Protein AF-A0A5N6N2E2-F1 (afdb_monomer_lite)

Organism: NCBI:txid192012

InterPro domains:
  IPR052035 Zinc finger BED domain-containing [PTHR46481] (28-110)

Structure (mmCIF, N/CA/C/O backbone):
data_AF-A0A5N6N2E2-F1
#
_entry.id   AF-A0A5N6N2E2-F1
#
loop_
_atom_site.group_PDB
_atom_site.id
_atom_site.type_symbol
_atom_site.label_atom_id
_atom_site.label_alt_id
_atom_site.label_comp_id
_atom_site.label_asym_id
_atom_site.label_entity_id
_atom_site.label_seq_id
_atom_site.pdbx_PDB_ins_code
_atom_site.Cartn_x
_atom_site.Cartn_y
_atom_site.Cartn_z
_atom_site.occupancy
_atom_site.B_iso_or_equiv
_atom_site.auth_seq_id
_atom_site.auth_comp_id
_atom_site.auth_asym_id
_atom_site.auth_atom_id
_atom_site.pdbx_PDB_model_num
ATOM 1 N N . MET A 1 1 ? 32.631 84.951 14.554 1.00 35.53 1 MET A N 1
ATOM 2 C CA . MET A 1 1 ? 31.242 84.656 14.946 1.00 35.53 1 MET A CA 1
ATOM 3 C C . MET A 1 1 ? 30.435 84.731 13.660 1.00 35.53 1 MET A C 1
ATOM 5 O O . MET A 1 1 ? 30.451 85.807 13.086 1.00 35.53 1 MET A O 1
ATOM 9 N N . GLU A 1 2 ? 29.976 83.566 13.167 1.00 34.69 2 GLU A N 1
ATOM 10 C CA . GLU A 1 2 ? 28.767 83.283 12.341 1.00 34.69 2 GLU A CA 1
ATOM 11 C C . GLU A 1 2 ? 28.282 84.381 11.349 1.00 34.69 2 GLU A C 1
ATOM 13 O O . GLU A 1 2 ? 28.131 85.527 11.740 1.00 34.69 2 GLU A O 1
ATOM 18 N N . ALA A 1 3 ? 27.930 84.147 10.077 1.00 37.53 3 ALA A N 1
ATOM 19 C CA . ALA A 1 3 ? 27.489 82.934 9.389 1.00 37.53 3 ALA A CA 1
ATOM 20 C C . ALA A 1 3 ? 27.454 83.116 7.842 1.00 37.53 3 ALA A C 1
ATOM 22 O O . ALA A 1 3 ? 27.399 84.240 7.348 1.00 37.53 3 ALA A O 1
ATOM 23 N N . SER A 1 4 ? 27.465 81.964 7.142 1.00 42.59 4 SER A N 1
ATOM 24 C CA . SER A 1 4 ? 26.738 81.550 5.905 1.00 42.59 4 SER A CA 1
ATOM 25 C C . SER A 1 4 ? 26.572 82.526 4.722 1.00 42.59 4 SER A C 1
ATOM 27 O O . SER A 1 4 ? 25.960 83.575 4.865 1.00 42.59 4 SER A O 1
ATOM 29 N N . TYR A 1 5 ? 27.139 82.271 3.533 1.00 37.19 5 TYR A N 1
ATOM 30 C CA . TYR A 1 5 ? 26.834 81.265 2.478 1.00 37.19 5 TYR A CA 1
ATOM 31 C C . TYR A 1 5 ? 25.744 81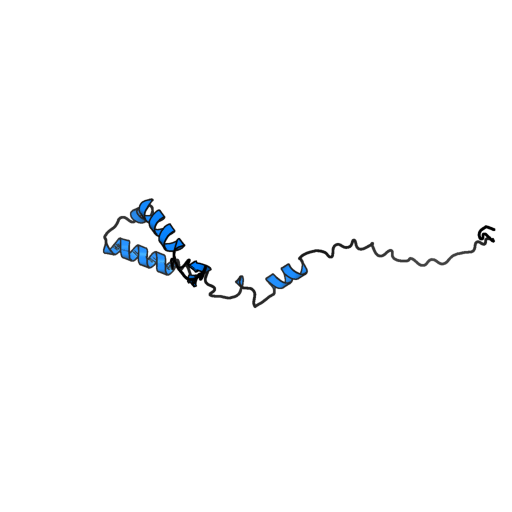.699 1.469 1.00 37.19 5 TYR A C 1
ATOM 33 O O . TYR A 1 5 ? 24.560 81.519 1.711 1.00 37.19 5 TYR A O 1
ATOM 41 N N . ILE A 1 6 ? 26.257 82.240 0.350 1.00 47.06 6 ILE A N 1
ATOM 42 C CA . ILE A 1 6 ? 25.875 82.151 -1.080 1.00 47.06 6 ILE A CA 1
ATOM 43 C C . ILE A 1 6 ? 24.423 82.433 -1.503 1.00 47.06 6 ILE A C 1
ATOM 45 O O . ILE A 1 6 ? 23.529 81.674 -1.171 1.00 47.06 6 ILE A O 1
ATOM 49 N N . GLU A 1 7 ? 24.263 83.404 -2.416 1.00 35.41 7 GLU A N 1
ATOM 50 C CA . GLU A 1 7 ? 23.614 83.206 -3.729 1.00 35.41 7 GLU A CA 1
ATOM 51 C C . GLU A 1 7 ? 23.952 84.373 -4.680 1.00 35.41 7 GLU A C 1
ATOM 53 O O . GLU A 1 7 ? 23.422 85.473 -4.580 1.00 35.41 7 GLU A O 1
ATOM 58 N N . ASN A 1 8 ? 24.882 84.126 -5.602 1.00 39.69 8 ASN A N 1
ATOM 59 C CA . ASN A 1 8 ? 25.063 84.884 -6.842 1.00 39.69 8 ASN A CA 1
ATOM 60 C C . ASN A 1 8 ? 24.870 83.873 -7.976 1.00 39.69 8 ASN A C 1
ATOM 62 O O . ASN A 1 8 ? 25.370 82.758 -7.859 1.00 39.69 8 ASN A O 1
ATOM 66 N N . LEU A 1 9 ? 24.321 84.164 -9.143 1.00 39.66 9 LEU A N 1
ATOM 67 C CA . LEU A 1 9 ? 23.459 85.203 -9.697 1.00 39.66 9 LEU A CA 1
ATOM 68 C C . LEU A 1 9 ? 23.290 84.733 -11.156 1.00 39.66 9 LEU A C 1
ATOM 70 O O . LEU A 1 9 ? 24.232 84.193 -11.732 1.00 39.66 9 LEU A O 1
ATOM 74 N N . SER A 1 10 ? 22.149 85.067 -11.747 1.00 39.78 10 SER A N 1
ATOM 75 C CA . SER A 1 10 ? 21.964 85.275 -13.190 1.00 39.78 10 SER A CA 1
ATOM 76 C C . SER A 1 10 ? 21.779 84.058 -14.112 1.00 39.78 10 SER A C 1
ATOM 78 O O . SER A 1 10 ? 22.694 83.286 -14.376 1.00 39.78 10 SER A O 1
ATOM 80 N N . SER A 1 11 ? 20.534 83.955 -14.592 1.00 46.16 11 SER A N 1
ATOM 81 C CA . SER A 1 11 ? 20.099 84.080 -15.995 1.00 46.16 11 SER A CA 1
ATOM 82 C C . SER A 1 11 ? 21.045 83.611 -17.105 1.00 46.16 11 SER A C 1
ATOM 84 O O . SER A 1 11 ? 22.170 84.087 -17.196 1.00 46.16 11 SER A O 1
ATOM 86 N N . ASP A 1 12 ? 20.549 82.766 -18.010 1.00 39.91 12 ASP A N 1
ATOM 87 C CA . ASP A 1 12 ? 20.044 83.227 -19.314 1.00 39.91 12 ASP A CA 1
ATOM 88 C C . ASP A 1 12 ? 19.422 82.052 -20.097 1.00 39.91 12 ASP A C 1
ATOM 90 O O . ASP A 1 12 ? 19.921 80.924 -20.087 1.00 39.91 12 ASP A O 1
ATOM 94 N N . ASP A 1 13 ? 18.277 82.332 -20.722 1.00 47.06 13 ASP A N 1
ATOM 95 C CA . ASP A 1 13 ? 17.658 81.529 -21.776 1.00 47.06 13 ASP A CA 1
ATOM 96 C C . ASP A 1 13 ? 18.645 81.311 -22.935 1.00 47.06 13 ASP A C 1
ATOM 98 O O . ASP A 1 13 ? 19.333 82.250 -23.314 1.00 47.06 13 ASP A O 1
ATOM 102 N N . ASP A 1 14 ? 18.674 80.108 -23.529 1.00 37.88 14 ASP A N 1
ATOM 103 C CA . ASP A 1 14 ? 18.608 79.948 -24.992 1.00 37.88 14 ASP A CA 1
ATOM 104 C C . ASP A 1 14 ? 18.568 78.471 -25.457 1.00 37.88 14 ASP A C 1
ATOM 106 O O . ASP A 1 14 ? 19.512 77.694 -25.347 1.00 37.88 14 ASP A O 1
ATOM 110 N N . ASN A 1 15 ? 17.422 78.143 -26.056 1.00 43.97 15 ASN A N 1
ATOM 111 C CA . ASN A 1 15 ? 17.255 77.532 -27.378 1.00 43.97 15 ASN A CA 1
ATOM 112 C C . ASN A 1 15 ? 17.696 76.070 -27.685 1.00 43.97 15 ASN A C 1
ATOM 114 O O . ASN A 1 15 ? 18.860 75.731 -27.859 1.00 43.97 15 ASN A O 1
ATOM 118 N N . GLN A 1 16 ? 16.657 75.251 -27.910 1.00 41.09 16 GLN A N 1
ATOM 119 C CA . GLN A 1 16 ? 16.508 74.133 -28.862 1.00 41.09 16 GLN A CA 1
ATOM 120 C C . GLN A 1 16 ? 17.652 73.118 -29.059 1.00 41.09 16 GLN A C 1
ATOM 122 O O . GLN A 1 16 ? 18.570 73.289 -29.854 1.00 41.09 16 GLN A O 1
ATOM 127 N N . GLY A 1 17 ? 17.411 71.918 -28.522 1.00 30.69 17 GLY A N 1
ATOM 128 C CA . GLY A 1 17 ? 17.932 70.656 -29.045 1.00 30.69 17 GLY A CA 1
ATOM 129 C C . GLY A 1 17 ? 16.941 69.530 -28.757 1.00 30.69 17 GLY A C 1
ATOM 130 O O . GLY A 1 17 ? 16.827 69.063 -27.626 1.00 30.69 17 GLY A O 1
ATOM 131 N N . THR A 1 18 ? 16.172 69.102 -29.760 1.00 49.59 18 THR A N 1
ATOM 132 C CA . THR A 1 18 ? 15.259 67.959 -29.637 1.00 49.59 18 THR A CA 1
ATOM 133 C C . THR A 1 18 ? 16.054 66.659 -29.555 1.00 49.59 18 THR A C 1
ATOM 135 O O . THR A 1 18 ? 16.313 66.021 -30.572 1.00 49.59 18 THR A O 1
ATOM 138 N N . GLU A 1 19 ? 16.393 66.215 -28.349 1.00 42.84 19 GLU A N 1
ATOM 139 C CA . GLU A 1 19 ? 16.809 64.835 -28.119 1.00 42.84 19 GLU A CA 1
ATOM 140 C C . GLU A 1 19 ? 15.707 64.122 -27.338 1.00 42.84 19 GLU A C 1
ATOM 142 O O . GLU A 1 19 ? 15.518 64.315 -26.136 1.00 42.84 19 GLU A O 1
ATOM 147 N N . LYS A 1 20 ? 14.930 63.296 -28.049 1.00 48.28 20 LYS A N 1
ATOM 148 C CA . LYS A 1 20 ? 13.958 62.388 -27.439 1.00 48.28 20 LYS A CA 1
ATOM 149 C C . LYS A 1 20 ? 14.719 61.369 -26.597 1.00 48.28 20 LYS A C 1
ATOM 151 O O . LYS A 1 20 ? 15.004 60.266 -27.060 1.00 48.28 20 LYS A O 1
ATOM 156 N N . ARG A 1 21 ? 15.027 61.705 -25.345 1.00 44.00 21 ARG A N 1
ATOM 157 C CA . ARG A 1 21 ? 15.436 60.701 -24.366 1.00 44.00 21 ARG A CA 1
ATOM 158 C C . ARG A 1 21 ? 14.241 59.778 -24.186 1.00 44.00 21 ARG A C 1
ATOM 160 O O . ARG A 1 21 ? 13.248 60.146 -23.562 1.00 44.00 21 ARG A O 1
ATOM 167 N N . LYS A 1 22 ? 14.309 58.590 -24.795 1.00 45.38 22 LYS A N 1
ATOM 168 C CA . LYS A 1 22 ? 13.422 57.475 -24.464 1.00 45.38 22 LYS A CA 1
ATOM 169 C C . LYS A 1 22 ? 13.484 57.332 -22.948 1.00 45.38 22 LYS A C 1
ATOM 171 O O . LYS A 1 22 ? 14.494 56.868 -22.421 1.00 45.38 22 LYS A O 1
ATOM 176 N N . ALA A 1 23 ? 12.423 57.743 -22.261 1.00 55.09 23 ALA A N 1
ATOM 177 C CA . ALA A 1 23 ? 12.206 57.339 -20.890 1.00 55.09 23 ALA A CA 1
ATOM 178 C C . ALA A 1 23 ? 12.192 55.811 -20.914 1.00 55.09 23 ALA A C 1
ATOM 180 O O . ALA A 1 23 ? 11.277 55.190 -21.461 1.00 55.09 23 ALA A O 1
ATOM 181 N N . GLN A 1 24 ? 13.261 55.195 -20.416 1.00 57.91 24 GLN A N 1
ATOM 182 C CA . GLN A 1 24 ? 13.188 53.784 -20.098 1.00 57.91 24 GLN A CA 1
ATOM 183 C C . GLN A 1 24 ? 12.151 53.675 -18.981 1.00 57.91 24 GLN A C 1
ATOM 185 O O . GLN A 1 24 ? 12.273 54.407 -17.994 1.00 57.91 24 GLN A O 1
ATOM 190 N N . PRO A 1 25 ? 11.112 52.834 -19.127 1.00 50.94 25 PRO A N 1
ATOM 191 C CA . PRO A 1 25 ? 10.168 52.639 -18.046 1.00 50.94 25 PRO A CA 1
ATOM 192 C C . PRO A 1 25 ? 10.970 52.190 -16.830 1.00 50.94 25 PRO A C 1
ATOM 194 O O . PRO A 1 25 ? 11.746 51.233 -16.913 1.00 50.94 25 PRO A O 1
ATOM 197 N N . VAL A 1 26 ? 10.825 52.935 -15.733 1.00 53.38 26 VAL A N 1
ATOM 198 C CA . VAL A 1 26 ? 11.421 52.620 -14.438 1.00 53.38 26 VAL A CA 1
ATOM 199 C C . VAL A 1 26 ? 11.049 51.174 -14.130 1.00 53.38 26 VAL A C 1
ATOM 201 O O . VAL A 1 26 ? 9.891 50.868 -13.846 1.00 53.38 26 VAL A O 1
ATOM 204 N N . LYS A 1 27 ? 12.016 50.259 -14.266 1.00 52.38 27 LYS A N 1
ATOM 205 C CA . LYS A 1 27 ? 11.840 48.870 -13.854 1.00 52.38 27 LYS A CA 1
ATOM 206 C C . LYS A 1 27 ? 11.632 48.907 -12.349 1.00 52.38 27 LYS A C 1
ATOM 208 O O . LYS A 1 27 ? 12.573 49.162 -11.601 1.00 52.38 27 LY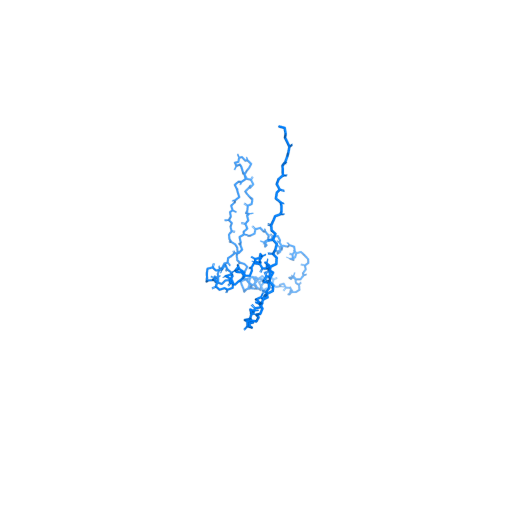S A O 1
ATOM 213 N N . SER A 1 28 ? 10.407 48.654 -11.911 1.00 55.56 28 SER A N 1
ATOM 214 C CA . SER A 1 28 ? 10.140 48.293 -10.526 1.00 55.56 28 SER A CA 1
ATOM 215 C C . SER A 1 28 ? 11.069 47.127 -10.151 1.00 55.56 28 SER A C 1
ATOM 217 O O . SER A 1 28 ? 11.278 46.228 -10.976 1.00 55.56 28 SER A O 1
ATOM 219 N N . PRO A 1 29 ? 11.681 47.119 -8.952 1.00 54.69 29 PRO A N 1
ATOM 220 C CA . PRO A 1 29 ? 12.607 46.070 -8.544 1.00 54.69 29 PRO A CA 1
ATOM 221 C C . PRO A 1 29 ? 11.826 44.800 -8.181 1.00 54.69 29 PRO A C 1
ATOM 223 O O . PRO A 1 29 ? 11.843 44.324 -7.054 1.00 54.69 29 PRO A O 1
ATOM 226 N N . ILE A 1 30 ? 11.136 44.210 -9.154 1.00 58.75 30 ILE A N 1
ATOM 227 C CA . ILE A 1 30 ? 10.512 42.893 -9.044 1.00 58.75 30 ILE A CA 1
ATOM 228 C C . ILE A 1 30 ? 11.587 41.862 -9.403 1.00 58.75 30 ILE A C 1
ATOM 230 O O . ILE A 1 30 ? 11.504 41.153 -10.402 1.00 58.75 30 ILE A O 1
ATOM 234 N N . ARG A 1 31 ? 12.677 41.826 -8.632 1.00 55.50 31 ARG A N 1
ATOM 235 C CA . ARG A 1 31 ? 13.744 40.822 -8.797 1.00 55.50 31 ARG A CA 1
ATOM 236 C C . ARG A 1 31 ? 13.956 39.998 -7.532 1.00 55.50 31 ARG A C 1
ATOM 238 O O . ARG A 1 31 ? 15.029 39.449 -7.322 1.00 55.50 31 ARG A O 1
ATOM 245 N N . ASN A 1 32 ? 12.913 39.887 -6.716 1.00 63.41 32 ASN A N 1
ATOM 246 C CA . ASN A 1 32 ? 12.920 39.119 -5.473 1.00 63.41 32 ASN A CA 1
ATOM 247 C C . ASN A 1 32 ? 11.945 37.936 -5.581 1.00 63.41 32 ASN A C 1
ATOM 249 O O . ASN A 1 32 ? 11.124 37.712 -4.700 1.00 63.41 32 ASN A O 1
ATOM 253 N N . GLY A 1 33 ? 11.976 37.226 -6.712 1.00 71.88 33 GLY A N 1
ATOM 254 C CA . GLY A 1 33 ? 11.127 36.061 -6.964 1.00 71.88 33 GLY A CA 1
ATOM 255 C C . GLY A 1 33 ? 11.926 34.760 -6.986 1.00 71.88 33 GLY A C 1
ATOM 256 O O . GLY A 1 33 ? 13.113 34.748 -7.300 1.00 71.88 33 GLY A O 1
ATOM 257 N N . THR A 1 34 ? 11.255 33.637 -6.745 1.00 83.81 34 THR A N 1
ATOM 258 C CA . THR A 1 34 ? 11.817 32.277 -6.856 1.00 83.81 34 THR A CA 1
ATOM 259 C C . THR A 1 34 ? 11.860 31.762 -8.300 1.00 83.81 34 THR A C 1
ATOM 261 O O . THR A 1 34 ? 12.112 30.585 -8.539 1.00 83.81 34 THR A O 1
ATOM 264 N N . SER A 1 35 ? 11.646 32.631 -9.293 1.00 84.88 35 SER A N 1
ATOM 265 C CA . SER A 1 35 ? 11.531 32.265 -10.712 1.00 84.88 35 SER A CA 1
ATOM 266 C C . SER A 1 35 ? 12.775 31.559 -11.257 1.00 84.88 35 SER A C 1
ATOM 268 O O . SER A 1 35 ? 12.656 30.605 -12.026 1.00 84.88 35 SER A O 1
ATOM 270 N N . ALA A 1 36 ? 13.967 31.976 -10.822 1.00 85.81 36 ALA A N 1
ATOM 271 C CA . ALA A 1 36 ? 15.218 31.312 -11.177 1.00 85.81 36 ALA A CA 1
ATOM 272 C C . ALA A 1 36 ? 15.301 29.887 -10.602 1.00 85.81 36 ALA A C 1
ATOM 274 O O . ALA A 1 36 ? 15.687 28.965 -11.321 1.00 85.81 36 ALA A O 1
ATOM 275 N N . LEU A 1 37 ? 14.888 29.699 -9.342 1.00 88.00 37 LEU A N 1
ATOM 276 C CA . LEU A 1 37 ? 14.853 28.390 -8.686 1.00 88.00 37 LEU A CA 1
ATOM 277 C C . LEU A 1 37 ? 13.800 27.476 -9.325 1.00 88.00 37 LEU A C 1
ATOM 279 O O . LEU A 1 37 ? 14.113 26.340 -9.657 1.00 88.00 37 LEU A O 1
ATOM 283 N N . ASN A 1 38 ? 12.594 27.984 -9.586 1.00 87.00 38 ASN A N 1
ATOM 284 C CA . ASN A 1 38 ? 11.527 27.221 -10.238 1.00 87.00 38 ASN A CA 1
ATOM 285 C C . ASN A 1 38 ? 11.943 26.737 -11.631 1.00 87.00 38 ASN A C 1
ATOM 287 O O . ASN A 1 38 ? 11.723 25.578 -11.971 1.00 87.00 38 ASN A O 1
ATOM 291 N N . ARG A 1 39 ? 12.602 27.595 -12.424 1.00 88.62 39 ARG A N 1
ATOM 292 C CA . ARG A 1 39 ? 13.144 27.200 -13.733 1.00 88.62 39 ARG A CA 1
ATOM 293 C C . ARG A 1 39 ? 14.246 26.147 -13.605 1.00 88.62 39 ARG A C 1
ATOM 295 O O . ARG A 1 39 ? 14.329 25.251 -14.434 1.00 88.62 39 ARG A O 1
ATOM 302 N N . HIS A 1 40 ? 15.095 26.254 -12.585 1.00 89.31 40 HIS A N 1
ATOM 303 C CA . HIS A 1 40 ? 16.141 25.266 -12.343 1.00 89.31 40 HIS A CA 1
ATOM 304 C C . HIS A 1 40 ? 15.563 23.912 -11.919 1.00 89.31 40 HIS A C 1
ATOM 306 O O . HIS A 1 40 ? 15.994 22.896 -12.447 1.00 89.31 40 HIS A O 1
ATOM 312 N N . ILE A 1 41 ? 14.584 23.874 -11.011 1.00 88.12 41 ILE A N 1
ATOM 313 C CA . ILE A 1 41 ? 13.951 22.628 -10.548 1.00 88.12 41 ILE A CA 1
ATOM 314 C C . ILE A 1 41 ? 13.365 21.851 -11.733 1.00 88.12 41 ILE A C 1
ATOM 316 O O . ILE A 1 41 ? 13.611 20.653 -11.877 1.00 88.12 41 ILE A O 1
ATOM 320 N N . THR A 1 42 ? 12.674 22.542 -12.643 1.00 84.69 42 THR A N 1
ATOM 321 C CA . THR A 1 42 ? 12.090 21.908 -13.831 1.00 84.69 42 THR A CA 1
ATOM 322 C C . THR A 1 42 ? 13.130 21.482 -14.863 1.00 84.69 42 THR A C 1
ATOM 324 O O . THR A 1 42 ? 12.891 20.508 -15.575 1.00 84.69 42 THR A O 1
ATOM 327 N N . SER A 1 43 ? 14.297 22.131 -14.951 1.00 88.00 43 SER A N 1
ATOM 328 C CA . SER A 1 43 ? 15.354 21.766 -15.908 1.00 88.00 43 SER A CA 1
ATOM 329 C C . SER A 1 43 ? 16.400 20.801 -15.341 1.00 88.00 43 SER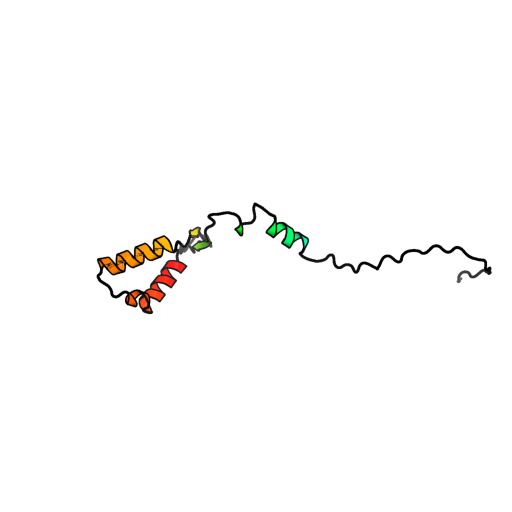 A C 1
ATOM 331 O O . SER A 1 43 ? 17.039 20.086 -16.101 1.00 88.00 43 SER A O 1
ATOM 333 N N . CYS A 1 44 ? 16.570 20.732 -14.023 1.00 87.25 44 CYS A N 1
ATOM 334 C CA . CYS A 1 44 ? 17.625 19.962 -13.373 1.00 87.25 44 CYS A CA 1
ATOM 335 C C . CYS A 1 44 ? 17.424 18.461 -13.596 1.00 87.25 44 CYS A C 1
ATOM 337 O O . CYS A 1 44 ? 16.361 17.917 -13.302 1.00 87.25 44 CYS A O 1
ATOM 339 N N . GLU A 1 45 ? 18.438 17.787 -14.131 1.00 84.38 45 GLU A N 1
ATOM 340 C CA . GLU A 1 45 ? 18.437 16.335 -14.364 1.00 84.38 45 GLU A CA 1
ATOM 341 C C . GLU A 1 45 ? 18.589 15.544 -13.062 1.00 84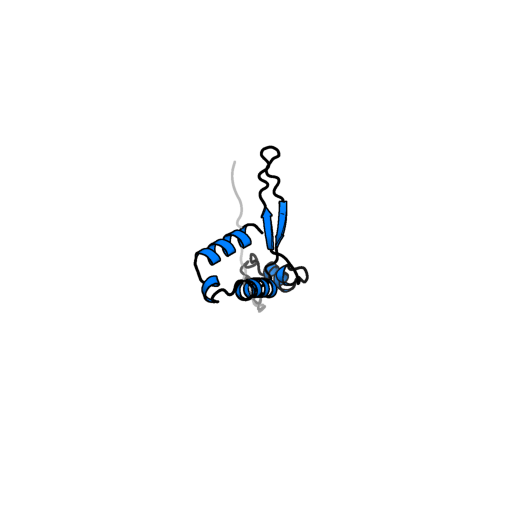.38 45 GLU A C 1
ATOM 343 O O . GLU A 1 45 ? 18.070 14.441 -12.931 1.00 84.38 45 GLU A O 1
ATOM 348 N N . LYS A 1 46 ? 19.253 16.145 -12.068 1.00 83.00 46 LYS A N 1
ATOM 349 C CA . LYS A 1 46 ? 19.450 15.580 -10.725 1.00 83.00 46 LYS A CA 1
ATOM 350 C C . LYS A 1 46 ? 18.255 15.819 -9.801 1.00 83.00 46 LYS A C 1
ATOM 352 O O . LYS A 1 46 ? 18.339 15.525 -8.610 1.00 83.00 46 LYS A O 1
ATOM 357 N N . HIS A 1 47 ? 17.169 16.398 -10.313 1.00 82.62 47 HIS A N 1
ATOM 358 C CA . HIS A 1 47 ? 15.983 16.641 -9.509 1.00 82.62 47 HIS A CA 1
ATOM 359 C C . HIS A 1 47 ? 15.380 15.297 -9.056 1.00 82.62 47 HIS A C 1
ATOM 361 O O . HIS A 1 47 ? 15.158 14.441 -9.916 1.00 82.62 47 HIS A O 1
ATOM 367 N N . PRO A 1 48 ? 15.105 15.098 -7.749 1.00 72.44 48 PRO A N 1
ATOM 368 C CA . PRO A 1 48 ? 14.619 13.827 -7.212 1.00 72.44 48 PRO A CA 1
ATOM 369 C C . PRO A 1 48 ? 13.441 13.221 -7.982 1.00 72.44 48 PRO A C 1
ATOM 371 O O . PRO A 1 48 ? 13.469 12.035 -8.291 1.00 72.44 48 PRO A O 1
ATOM 374 N N . GLU A 1 49 ? 12.475 14.038 -8.411 1.00 71.19 49 GLU A N 1
ATOM 375 C CA . GLU A 1 49 ? 11.300 13.568 -9.162 1.00 71.19 49 GLU A CA 1
ATOM 376 C C . GLU A 1 49 ? 11.633 12.959 -10.533 1.00 71.19 49 GLU A C 1
ATOM 378 O O . GLU A 1 49 ? 10.902 12.104 -11.034 1.00 71.19 49 GLU A O 1
ATOM 383 N N . LYS A 1 50 ? 12.743 13.370 -11.155 1.00 74.00 50 LYS A N 1
ATOM 384 C CA . LYS A 1 50 ? 13.191 12.825 -12.446 1.00 74.00 50 LYS A CA 1
ATOM 385 C C . LYS A 1 50 ? 14.031 11.560 -12.294 1.00 74.00 50 LYS A C 1
ATOM 387 O O . LYS A 1 50 ? 14.223 10.831 -13.271 1.00 74.00 50 LYS A O 1
ATOM 392 N N . LEU A 1 51 ? 14.531 11.284 -11.090 1.00 75.88 51 LEU A N 1
ATOM 393 C CA . LEU A 1 51 ? 15.303 10.084 -10.803 1.00 75.88 51 LEU A CA 1
ATOM 394 C C . LEU A 1 51 ? 14.344 8.897 -10.658 1.00 75.88 51 LEU A C 1
ATOM 396 O O . LEU A 1 51 ? 13.590 8.768 -9.695 1.00 75.88 51 LEU A O 1
ATOM 400 N N . LYS A 1 52 ? 14.372 7.988 -11.636 1.00 68.94 52 LYS A N 1
ATOM 401 C CA . LYS A 1 52 ? 13.572 6.760 -11.586 1.00 68.94 52 LYS A CA 1
ATOM 402 C C . LYS A 1 52 ? 14.076 5.862 -10.453 1.00 68.94 52 LYS A C 1
ATOM 404 O O . LYS A 1 52 ? 15.254 5.533 -10.403 1.00 68.94 52 LYS A O 1
ATOM 409 N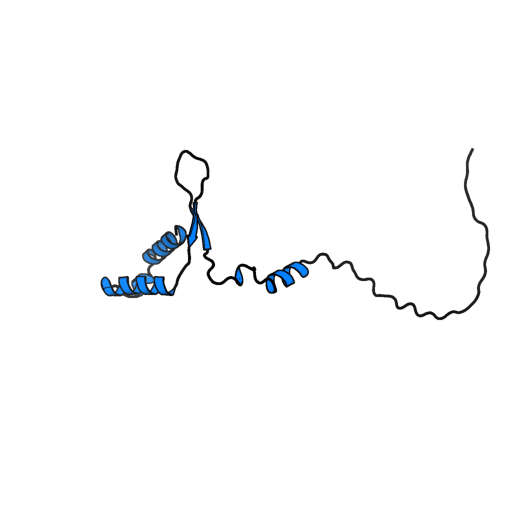 N . GLY A 1 53 ? 13.165 5.400 -9.594 1.00 65.12 53 GLY A N 1
ATOM 410 C CA . GLY A 1 53 ? 13.458 4.350 -8.612 1.00 65.12 53 GLY A CA 1
ATOM 411 C C . GLY A 1 53 ? 13.610 4.799 -7.161 1.00 65.12 53 GLY A C 1
ATOM 412 O O . GLY A 1 53 ? 13.911 3.947 -6.331 1.00 65.12 53 GLY A O 1
ATOM 413 N N . GLN A 1 54 ? 13.351 6.067 -6.838 1.00 65.69 54 GLN A N 1
ATOM 414 C CA . GLN A 1 54 ? 13.375 6.529 -5.451 1.00 65.69 54 GLN A CA 1
ATOM 415 C C . GLN A 1 54 ? 12.341 5.804 -4.574 1.00 65.69 54 GLN A C 1
ATOM 417 O O . GLN A 1 54 ? 11.249 5.431 -5.014 1.00 65.69 54 GLN A O 1
ATOM 422 N N . THR A 1 55 ? 12.734 5.582 -3.327 1.00 64.75 55 THR A N 1
ATOM 423 C CA . THR A 1 55 ? 11.951 4.951 -2.263 1.00 64.75 55 THR A CA 1
ATOM 424 C C . THR A 1 55 ? 11.572 6.008 -1.235 1.00 64.75 55 THR A C 1
ATOM 426 O O . THR A 1 55 ? 12.362 6.921 -0.992 1.00 64.75 55 THR A O 1
ATOM 429 N N . ASN A 1 56 ? 10.413 5.876 -0.594 1.00 68.50 56 ASN A N 1
ATOM 430 C CA . ASN A 1 56 ? 10.088 6.727 0.544 1.00 68.50 56 ASN A CA 1
ATOM 431 C C . ASN A 1 56 ? 11.065 6.430 1.685 1.00 68.50 56 ASN A C 1
ATOM 433 O O . ASN A 1 56 ? 11.355 5.269 1.978 1.00 68.50 56 ASN A O 1
ATOM 437 N N . ILE A 1 57 ? 11.594 7.490 2.290 1.00 68.19 57 ILE A N 1
ATOM 438 C CA . ILE A 1 57 ? 12.446 7.404 3.471 1.00 68.19 57 ILE A CA 1
ATOM 439 C C . ILE A 1 57 ? 11.549 7.510 4.698 1.00 68.19 57 ILE A C 1
ATOM 441 O O . ILE A 1 57 ? 10.755 8.444 4.802 1.00 68.19 57 ILE A O 1
ATOM 445 N N . PHE A 1 58 ? 11.711 6.587 5.637 1.00 69.00 58 PHE A N 1
ATOM 446 C CA . PHE A 1 58 ? 11.077 6.664 6.945 1.00 69.00 58 PHE A CA 1
ATOM 447 C C . PHE A 1 58 ? 12.119 6.440 8.043 1.00 69.00 58 PHE A C 1
ATOM 449 O O . PHE A 1 58 ? 13.145 5.780 7.847 1.00 69.00 58 PHE A O 1
ATOM 456 N N . LEU A 1 59 ? 11.868 7.041 9.205 1.00 65.69 59 LEU A N 1
ATOM 457 C CA . LEU A 1 59 ? 12.743 6.938 10.364 1.00 65.69 59 LEU A CA 1
ATOM 458 C C . LEU A 1 59 ? 12.160 5.915 11.333 1.00 65.69 59 LEU A C 1
ATOM 460 O O . LEU A 1 59 ? 11.148 6.179 11.987 1.00 65.69 59 LEU A O 1
ATOM 464 N N . LYS A 1 60 ? 12.805 4.753 11.444 1.00 66.31 60 LYS A N 1
ATOM 465 C CA . LYS A 1 60 ? 12.451 3.770 12.461 1.00 66.31 60 LYS A CA 1
ATOM 466 C C . LYS A 1 60 ? 13.043 4.225 13.793 1.00 66.31 60 LYS A C 1
ATOM 468 O O . LYS A 1 60 ? 14.260 4.364 13.925 1.00 66.31 60 LYS A O 1
ATOM 473 N N . LYS A 1 61 ? 12.190 4.459 14.791 1.00 63.41 61 LYS A N 1
ATOM 474 C CA . LYS A 1 61 ? 12.653 4.641 16.172 1.00 63.41 61 LYS A CA 1
ATOM 475 C C . LYS A 1 61 ? 13.187 3.300 16.672 1.00 63.41 61 LYS A C 1
ATOM 477 O O . LYS A 1 61 ? 12.498 2.290 16.550 1.00 63.41 61 LYS A O 1
ATOM 482 N N . ASN A 1 62 ? 14.413 3.290 17.181 1.00 60.75 62 ASN A N 1
ATOM 483 C CA . ASN A 1 62 ? 14.925 2.145 17.919 1.00 60.75 62 ASN A CA 1
ATOM 484 C C . ASN A 1 62 ? 14.425 2.263 19.360 1.00 60.75 62 ASN A C 1
ATOM 486 O O . ASN A 1 62 ? 14.600 3.308 19.983 1.00 60.75 62 ASN A O 1
ATOM 490 N N . ASP A 1 63 ? 13.805 1.204 19.876 1.00 61.38 63 ASP A N 1
ATOM 491 C CA . ASP A 1 63 ? 13.309 1.135 21.259 1.00 61.38 63 ASP A CA 1
ATOM 492 C C . ASP A 1 63 ? 14.444 0.883 22.275 1.00 61.38 63 ASP A C 1
ATOM 494 O O . ASP A 1 63 ? 14.194 0.423 23.388 1.00 61.38 63 ASP A O 1
ATOM 498 N N . ASP A 1 64 ? 15.703 1.144 21.903 1.00 58.16 64 ASP A N 1
ATOM 499 C CA . ASP A 1 64 ? 16.846 0.868 22.768 1.00 58.16 64 ASP A CA 1
ATOM 500 C C . ASP A 1 64 ? 16.935 1.918 23.883 1.00 58.16 64 ASP A C 1
ATOM 502 O O . ASP A 1 64 ? 17.311 3.080 23.683 1.00 58.16 64 ASP A O 1
ATOM 506 N N . VAL A 1 65 ? 16.529 1.495 25.078 1.00 56.91 65 VAL A N 1
ATOM 507 C CA . VAL A 1 65 ? 16.576 2.265 26.319 1.00 56.91 65 VAL A CA 1
ATOM 508 C C . VAL A 1 65 ? 18.035 2.343 26.771 1.00 56.91 65 VAL A C 1
ATOM 510 O O . VAL A 1 65 ? 18.460 1.628 27.672 1.00 56.91 65 VAL A O 1
ATOM 513 N N . GLY A 1 66 ? 18.837 3.202 26.140 1.00 55.72 66 GLY A N 1
ATOM 514 C CA . GLY A 1 66 ? 20.201 3.422 26.630 1.00 55.72 66 GLY A CA 1
ATOM 515 C C . GLY A 1 66 ? 21.132 4.296 25.800 1.00 55.72 66 GLY A C 1
ATOM 516 O O . GLY A 1 66 ? 22.067 4.855 26.367 1.00 55.72 66 GLY A O 1
ATOM 517 N N . ALA A 1 67 ? 20.901 4.474 24.497 1.00 50.88 67 ALA A N 1
ATOM 518 C CA . ALA A 1 67 ? 21.901 5.098 23.623 1.00 50.88 67 ALA A CA 1
ATOM 519 C C . ALA A 1 67 ? 21.318 6.153 22.668 1.00 50.88 67 ALA A C 1
ATOM 521 O O . ALA A 1 67 ? 21.391 6.010 21.452 1.00 50.88 67 ALA A O 1
ATOM 522 N N . GLY A 1 68 ? 20.779 7.248 23.220 1.00 58.34 68 GLY A N 1
ATOM 523 C CA . GLY A 1 68 ? 20.366 8.439 22.459 1.00 58.34 68 GLY A CA 1
ATOM 524 C C . GLY A 1 68 ? 19.306 8.185 21.366 1.00 58.34 68 GLY A C 1
ATOM 525 O O . GLY A 1 68 ? 18.885 7.056 21.135 1.00 58.34 68 GLY A O 1
ATOM 526 N N . PRO A 1 69 ? 18.823 9.226 20.664 1.00 56.22 69 PRO A N 1
ATOM 527 C CA . PRO A 1 69 ? 17.882 9.059 19.560 1.00 56.22 69 PRO A CA 1
ATOM 528 C C . PRO A 1 69 ? 18.624 8.575 18.303 1.00 56.22 69 PRO A C 1
ATOM 530 O O . PRO A 1 69 ? 18.735 9.290 17.310 1.00 56.22 69 PRO A O 1
ATOM 533 N N . SER A 1 70 ? 19.169 7.361 18.346 1.00 61.19 70 SER A N 1
ATOM 534 C CA . SER A 1 70 ? 19.668 6.668 17.162 1.00 61.19 70 SER A CA 1
ATOM 535 C C . SER A 1 70 ? 18.463 6.087 16.424 1.00 61.19 70 SER A C 1
ATOM 537 O O . SER A 1 70 ? 17.934 5.048 16.807 1.00 61.19 70 SER A O 1
ATOM 539 N N . GLY A 1 71 ? 17.944 6.798 15.422 1.00 65.56 71 GLY A N 1
ATOM 540 C CA . G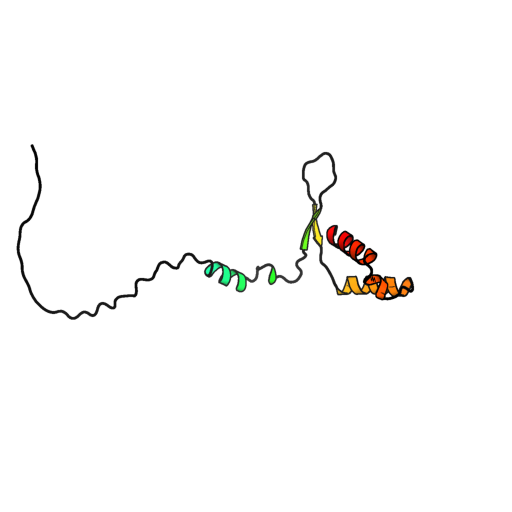LY A 1 71 ? 16.901 6.283 14.531 1.00 65.56 71 GLY A CA 1
ATOM 541 C C . GLY A 1 71 ? 17.527 5.655 13.289 1.00 65.56 71 GLY A C 1
ATOM 542 O O . GLY A 1 71 ? 18.362 6.280 12.639 1.00 65.56 71 GLY A O 1
ATOM 543 N N . GLU A 1 72 ? 17.130 4.431 12.946 1.00 72.19 72 GLU A N 1
ATOM 544 C CA . GLU A 1 72 ? 17.580 3.779 11.713 1.00 72.19 72 GLU A CA 1
ATOM 545 C C . GLU A 1 72 ? 16.750 4.317 10.538 1.00 72.19 72 GLU A C 1
ATOM 547 O O . GLU A 1 72 ? 15.521 4.201 10.519 1.00 72.19 72 GLU A O 1
ATOM 552 N N . VAL A 1 73 ? 17.416 4.936 9.561 1.00 68.88 73 VAL A N 1
ATOM 553 C CA . VAL A 1 73 ? 16.773 5.404 8.328 1.00 68.88 73 VAL A CA 1
ATOM 554 C C . VAL A 1 73 ? 16.615 4.216 7.393 1.00 68.88 73 VAL A C 1
ATOM 556 O O . VAL A 1 73 ? 17.605 3.646 6.936 1.00 68.88 73 VAL A O 1
ATOM 559 N N . LYS A 1 74 ? 15.372 3.859 7.084 1.00 69.25 74 LYS A N 1
ATOM 560 C CA . LYS A 1 74 ? 15.061 2.782 6.147 1.00 69.25 74 LYS A CA 1
ATOM 561 C C . LYS A 1 74 ? 14.331 3.328 4.928 1.00 69.25 74 LYS A C 1
ATOM 563 O O . LYS A 1 74 ? 13.644 4.350 4.973 1.00 69.25 74 LYS A O 1
ATOM 568 N N . SER A 1 75 ? 14.536 2.646 3.808 1.00 67.19 75 SER A N 1
ATOM 569 C CA . SER A 1 75 ? 13.885 2.924 2.536 1.00 67.19 75 SER A CA 1
ATOM 570 C C . SER A 1 75 ? 12.785 1.899 2.279 1.00 67.19 75 SER A C 1
ATOM 572 O O . SER A 1 75 ? 13.048 0.699 2.229 1.00 67.19 75 SER A O 1
ATOM 574 N N . TRP A 1 76 ? 11.559 2.371 2.047 1.00 71.62 76 TRP A N 1
ATOM 575 C CA . TRP A 1 76 ? 10.438 1.531 1.625 1.00 71.62 76 TRP A CA 1
ATOM 576 C C . TRP A 1 76 ? 9.874 1.984 0.286 1.00 71.62 76 TRP A C 1
ATOM 578 O O . TRP A 1 76 ? 9.763 3.176 -0.018 1.00 71.62 76 TRP A O 1
ATOM 588 N N . LYS A 1 77 ? 9.480 1.017 -0.543 1.00 74.94 77 LYS A N 1
ATOM 589 C CA . LYS A 1 77 ? 8.826 1.281 -1.823 1.00 74.94 77 LYS A CA 1
ATOM 590 C C . LYS A 1 77 ? 7.525 0.512 -1.910 1.00 74.94 77 LYS A C 1
ATOM 592 O O . LYS A 1 77 ? 7.519 -0.701 -2.103 1.00 74.94 77 LYS A O 1
ATOM 597 N N . PHE A 1 78 ? 6.418 1.243 -1.862 1.00 80.88 78 PHE A N 1
ATOM 598 C CA . PHE A 1 78 ? 5.118 0.661 -2.149 1.00 80.88 78 PHE A CA 1
ATOM 599 C C . PHE A 1 78 ? 5.074 0.146 -3.595 1.00 80.88 78 PHE A C 1
ATOM 601 O O . PHE A 1 78 ? 5.331 0.887 -4.547 1.00 80.88 78 PHE A O 1
ATOM 608 N N . CYS A 1 79 ? 4.732 -1.132 -3.762 1.00 84.12 79 CYS A N 1
ATOM 609 C CA . CYS A 1 79 ? 4.558 -1.761 -5.064 1.00 84.12 79 CYS A CA 1
ATOM 610 C C . CYS A 1 79 ? 3.151 -2.344 -5.175 1.00 84.12 79 CYS A C 1
ATOM 612 O O . CYS A 1 79 ? 2.896 -3.474 -4.762 1.00 84.12 79 CYS A O 1
ATOM 614 N N . ALA A 1 80 ? 2.250 -1.599 -5.816 1.00 86.56 80 ALA A N 1
ATOM 615 C CA . ALA A 1 80 ? 0.855 -2.006 -5.961 1.00 86.56 80 ALA A CA 1
ATOM 616 C C . ALA A 1 80 ? 0.689 -3.375 -6.651 1.00 86.56 80 ALA A C 1
ATOM 618 O O . ALA A 1 80 ? -0.228 -4.121 -6.325 1.00 86.56 80 ALA A O 1
ATOM 619 N N . LYS A 1 81 ? 1.578 -3.730 -7.591 1.00 91.25 81 LYS A N 1
ATOM 620 C CA . LYS A 1 81 ? 1.553 -5.038 -8.266 1.00 91.25 81 LYS A CA 1
ATOM 621 C C . LYS A 1 81 ? 1.839 -6.177 -7.284 1.00 91.25 81 LYS A C 1
ATOM 623 O O . LYS A 1 81 ? 1.101 -7.157 -7.277 1.00 91.25 81 LYS A O 1
ATOM 628 N N . THR A 1 82 ? 2.875 -6.030 -6.460 1.00 89.88 82 THR A N 1
ATOM 629 C CA . THR A 1 82 ? 3.253 -7.033 -5.457 1.00 89.88 82 THR A CA 1
ATOM 630 C C . THR A 1 82 ? 2.191 -7.134 -4.367 1.00 89.88 82 THR A C 1
ATOM 632 O O . THR A 1 82 ? 1.752 -8.237 -4.065 1.00 89.88 82 THR A O 1
ATOM 635 N N . SER A 1 83 ? 1.701 -5.999 -3.854 1.00 90.06 83 SER A N 1
ATOM 636 C CA . SER A 1 83 ? 0.644 -5.979 -2.837 1.00 90.06 83 SER A CA 1
ATOM 637 C C . SER A 1 83 ? -0.639 -6.647 -3.333 1.00 90.06 83 SER A C 1
ATOM 639 O O . SER A 1 83 ? -1.184 -7.503 -2.646 1.00 90.06 83 SER A O 1
ATOM 641 N N . ARG A 1 84 ? -1.097 -6.336 -4.557 1.00 94.06 84 ARG A N 1
ATOM 642 C CA . ARG A 1 84 ? -2.285 -6.991 -5.132 1.00 94.06 84 ARG A CA 1
ATOM 643 C C . ARG A 1 84 ? -2.102 -8.496 -5.303 1.00 94.06 84 ARG A C 1
ATOM 645 O O . ARG A 1 84 ? -3.047 -9.232 -5.054 1.00 94.06 84 ARG A O 1
ATOM 652 N N . LYS A 1 85 ? -0.912 -8.950 -5.712 1.00 95.94 85 LYS A N 1
ATOM 653 C CA . LYS A 1 85 ? -0.619 -10.381 -5.866 1.00 95.94 85 LYS A CA 1
ATOM 654 C C . LYS A 1 85 ? -0.686 -11.112 -4.524 1.00 95.94 85 LYS A C 1
ATOM 656 O O . LYS A 1 85 ? -1.376 -12.115 -4.442 1.00 95.94 85 LYS A O 1
ATOM 661 N N . ALA A 1 86 ? -0.053 -10.569 -3.484 1.00 93.75 86 ALA A N 1
ATOM 662 C CA . ALA A 1 86 ? -0.074 -11.158 -2.144 1.00 93.75 86 ALA A CA 1
ATOM 663 C C . ALA A 1 86 ? -1.497 -11.232 -1.562 1.00 93.75 86 ALA A C 1
ATOM 665 O O . ALA A 1 86 ? -1.894 -12.253 -1.011 1.00 93.75 86 ALA A O 1
ATOM 666 N N . ILE A 1 87 ? -2.298 -10.175 -1.742 1.00 94.75 87 ILE A N 1
ATOM 667 C CA . ILE A 1 87 ? -3.700 -10.163 -1.297 1.00 94.75 87 ILE A CA 1
ATOM 668 C C . ILE A 1 87 ? -4.532 -11.187 -2.082 1.00 94.75 87 ILE A C 1
ATOM 670 O O . ILE A 1 87 ? -5.353 -11.882 -1.494 1.00 94.75 87 ILE A O 1
ATOM 674 N N . ALA A 1 88 ? -4.324 -11.301 -3.396 1.00 96.44 88 ALA A N 1
ATOM 675 C CA . ALA A 1 88 ? -5.019 -12.294 -4.210 1.00 96.44 88 ALA A CA 1
ATOM 676 C C . ALA A 1 88 ? -4.649 -13.730 -3.806 1.00 96.44 88 ALA A C 1
ATOM 678 O O . ALA A 1 88 ? -5.533 -14.573 -3.718 1.00 96.44 88 ALA A O 1
ATOM 679 N N . GLU A 1 89 ? -3.372 -13.996 -3.520 1.00 96.56 89 GLU A N 1
ATOM 680 C CA . GLU A 1 89 ? -2.913 -15.297 -3.020 1.00 96.56 89 GLU A CA 1
ATOM 681 C C . GLU A 1 89 ? -3.589 -15.651 -1.689 1.00 96.56 89 GLU A C 1
ATOM 683 O O . GLU A 1 89 ? -4.127 -16.746 -1.577 1.00 96.56 89 GLU A O 1
ATOM 688 N N . MET A 1 90 ? -3.669 -14.715 -0.735 1.00 95.50 90 MET A N 1
ATOM 689 C CA . MET A 1 90 ? -4.406 -14.904 0.526 1.00 95.50 90 MET A CA 1
ATOM 690 C C . MET A 1 90 ? -5.880 -15.257 0.281 1.00 95.50 90 MET A C 1
ATOM 692 O O . MET A 1 90 ? -6.396 -16.214 0.844 1.00 95.50 90 MET A O 1
ATOM 696 N N . VAL A 1 91 ? -6.565 -14.503 -0.584 1.00 97.31 91 VAL A N 1
ATOM 697 C CA . VAL A 1 91 ? -7.988 -14.734 -0.875 1.00 97.31 91 VAL A CA 1
ATOM 698 C C . VAL A 1 91 ? -8.229 -16.108 -1.508 1.00 97.31 91 VAL A C 1
ATOM 700 O O . VAL A 1 91 ? -9.211 -16.761 -1.170 1.00 97.31 91 VAL A O 1
ATOM 703 N N . ILE A 1 92 ? -7.348 -16.546 -2.412 1.00 97.56 92 ILE A N 1
ATOM 704 C CA . ILE A 1 92 ? -7.485 -17.825 -3.123 1.00 97.56 92 ILE A CA 1
ATOM 705 C C . ILE A 1 92 ? -7.144 -19.009 -2.214 1.00 97.56 92 ILE A C 1
ATOM 707 O O . ILE A 1 92 ? -7.873 -19.994 -2.223 1.00 97.56 92 ILE A O 1
ATOM 711 N N . LEU A 1 93 ? -6.045 -18.932 -1.458 1.00 97.81 93 LEU A N 1
ATOM 712 C CA . LEU A 1 93 ? -5.567 -20.039 -0.623 1.00 97.81 93 LEU A CA 1
ATOM 713 C C . LEU A 1 93 ? -6.488 -20.311 0.568 1.00 97.81 93 LEU A C 1
ATOM 715 O O . LEU A 1 93 ? -6.748 -21.469 0.875 1.00 97.81 93 LEU A O 1
ATOM 719 N N . ASP A 1 94 ? -6.994 -19.251 1.198 1.00 97.25 94 ASP A N 1
ATOM 720 C CA . ASP A 1 94 ? -7.855 -19.351 2.380 1.00 97.25 94 ASP A CA 1
ATOM 721 C C . ASP A 1 94 ? -9.353 -19.314 2.020 1.00 97.25 94 ASP A C 1
ATOM 723 O O . ASP A 1 94 ? -10.204 -19.183 2.900 1.00 97.25 94 ASP A O 1
ATOM 727 N N . GLU A 1 95 ? -9.675 -19.384 0.722 1.00 97.06 95 GLU A N 1
ATOM 728 C CA . GLU A 1 95 ? -11.038 -19.363 0.168 1.00 97.06 95 GLU A CA 1
ATOM 729 C C . GLU A 1 95 ? -11.914 -18.230 0.737 1.00 97.06 95 GLU A C 1
ATOM 731 O O . GLU A 1 95 ? -13.098 -18.389 1.049 1.00 97.06 95 GLU A O 1
ATOM 736 N N . LEU A 1 96 ? -11.327 -17.041 0.886 1.00 96.38 96 LEU A N 1
ATOM 737 C CA . LEU A 1 96 ? -12.015 -15.905 1.487 1.00 96.38 96 LEU A CA 1
ATOM 738 C C . LEU A 1 96 ? -12.933 -15.207 0.473 1.00 96.38 96 LEU A C 1
ATOM 740 O O . LEU A 1 96 ? -12.610 -15.083 -0.708 1.00 96.38 96 LEU A O 1
ATOM 744 N N . PRO A 1 97 ? -14.056 -14.621 0.917 1.00 96.31 97 PRO A N 1
ATOM 745 C CA . PRO A 1 97 ? -14.799 -13.687 0.084 1.00 96.31 97 PRO A CA 1
ATOM 746 C C . PRO A 1 97 ? -13.926 -12.480 -0.280 1.00 96.31 97 PRO A C 1
ATOM 748 O O . PRO A 1 97 ? -13.276 -11.908 0.600 1.00 96.31 97 PRO A O 1
ATOM 751 N N . PHE A 1 98 ? -13.985 -12.014 -1.533 1.00 94.38 98 PHE A N 1
ATOM 752 C CA . PHE A 1 98 ? -13.260 -10.809 -1.969 1.00 94.38 98 PHE A CA 1
ATOM 753 C C . PHE A 1 98 ? -13.609 -9.567 -1.136 1.00 94.38 98 PHE A C 1
ATOM 755 O O . PHE A 1 98 ? -12.754 -8.716 -0.923 1.00 94.38 98 PHE A O 1
ATOM 762 N N . THR A 1 99 ? -14.821 -9.494 -0.578 1.00 96.38 99 THR A N 1
ATOM 763 C CA . THR A 1 99 ? -15.260 -8.408 0.318 1.00 96.38 99 THR A CA 1
ATOM 764 C C . THR A 1 99 ? -14.473 -8.340 1.630 1.00 96.38 99 THR A C 1
ATOM 766 O O . THR A 1 99 ? -14.531 -7.341 2.343 1.00 96.38 99 THR A O 1
ATOM 769 N N . SER A 1 100 ? -13.702 -9.376 1.973 1.00 94.25 100 SER A N 1
ATOM 770 C CA . SER A 1 100 ? -12.893 -9.413 3.196 1.00 94.25 100 SER A CA 1
ATOM 771 C C . SER A 1 100 ? -11.850 -8.296 3.246 1.00 94.25 100 SER A C 1
ATOM 773 O O . SER A 1 100 ? -11.588 -7.767 4.325 1.00 94.25 100 SER A O 1
ATOM 775 N N . VAL A 1 101 ? -11.318 -7.874 2.093 1.00 93.44 101 VAL A N 1
ATOM 776 C CA . VAL A 1 101 ? -10.321 -6.790 2.012 1.00 93.44 101 VAL A CA 1
ATOM 777 C C . VAL A 1 101 ? -10.924 -5.401 2.263 1.00 93.44 101 VAL A C 1
ATOM 779 O O . VAL A 1 101 ? -10.203 -4.447 2.540 1.00 93.44 101 VAL A O 1
ATOM 782 N N . GLU A 1 102 ? -12.252 -5.276 2.198 1.00 95.19 102 GLU A N 1
ATOM 783 C CA . GLU A 1 102 ? -12.981 -4.022 2.430 1.00 95.19 102 GLU A CA 1
ATOM 784 C C . GLU A 1 102 ? -13.373 -3.835 3.900 1.00 95.19 102 GLU A C 1
ATOM 786 O O . GLU A 1 102 ? -13.781 -2.742 4.308 1.00 95.19 102 GLU A O 1
ATOM 791 N N . LYS A 1 103 ? -13.247 -4.889 4.713 1.00 95.44 103 LYS A N 1
ATOM 792 C CA . LYS A 1 103 ? -13.608 -4.858 6.129 1.00 95.44 103 LYS A CA 1
ATOM 793 C C . LYS A 1 103 ? -12.624 -4.001 6.922 1.00 95.44 103 LYS A C 1
ATOM 795 O O . LYS A 1 103 ? -11.416 -4.017 6.693 1.00 95.44 103 LYS A O 1
ATOM 800 N N . GLU A 1 104 ? -13.141 -3.309 7.933 1.00 95.62 104 GLU A N 1
ATOM 801 C CA . GLU A 1 104 ? -12.354 -2.386 8.762 1.00 95.62 104 GLU A CA 1
ATOM 802 C C . GLU A 1 104 ? -11.160 -3.048 9.462 1.00 95.62 104 GLU A C 1
ATOM 804 O O . GLU A 1 104 ? -10.109 -2.428 9.606 1.00 95.62 104 GLU A O 1
ATOM 809 N N . GLY A 1 105 ? -11.281 -4.320 9.857 1.00 93.12 105 GLY A N 1
ATOM 810 C CA . GLY A 1 105 ? -10.164 -5.066 10.446 1.00 93.12 105 GLY A CA 1
ATOM 811 C C . GLY A 1 105 ? -8.971 -5.186 9.493 1.00 93.12 105 GLY A C 1
ATOM 812 O O . GLY A 1 105 ? -7.836 -4.926 9.887 1.00 93.12 105 GLY A O 1
ATOM 813 N N . PHE A 1 106 ? -9.238 -5.488 8.220 1.00 93.12 106 PHE A N 1
ATOM 814 C CA . PHE A 1 106 ? -8.204 -5.605 7.195 1.00 93.12 106 PHE A CA 1
ATOM 815 C C . PHE A 1 106 ? -7.571 -4.248 6.868 1.00 93.12 106 PHE A C 1
ATOM 817 O O . PHE A 1 106 ? -6.349 -4.135 6.790 1.00 93.12 106 PHE A O 1
ATOM 824 N N . LYS A 1 107 ? -8.380 -3.184 6.757 1.00 91.31 107 LYS A N 1
ATOM 825 C CA . LYS A 1 107 ? -7.869 -1.819 6.538 1.00 91.31 107 LYS A CA 1
ATOM 826 C C . LYS A 1 107 ? -6.944 -1.364 7.666 1.00 91.31 107 LYS A C 1
ATOM 828 O O . LYS A 1 107 ? -5.881 -0.815 7.392 1.00 91.31 107 LYS A O 1
ATOM 833 N N . LYS A 1 108 ? -7.317 -1.612 8.927 1.00 91.62 108 LYS A N 1
ATOM 834 C CA . LYS A 1 108 ? -6.480 -1.277 10.092 1.00 91.62 108 LYS A CA 1
ATOM 835 C C . LYS A 1 108 ? -5.145 -2.019 10.065 1.00 91.62 108 LYS A C 1
ATOM 837 O O . LYS A 1 108 ? -4.119 -1.398 10.328 1.00 91.62 108 LYS A O 1
ATOM 842 N N . LEU A 1 109 ? -5.155 -3.304 9.707 1.00 87.88 109 LEU A N 1
ATOM 843 C CA . LEU A 1 109 ? -3.934 -4.093 9.537 1.00 87.88 109 LEU A CA 1
ATOM 844 C C . LEU A 1 109 ? -3.030 -3.485 8.455 1.00 87.88 109 LEU A C 1
ATOM 846 O O . LEU A 1 109 ? -1.865 -3.204 8.721 1.00 87.88 109 LEU A O 1
ATOM 850 N N . MET A 1 110 ? -3.592 -3.153 7.289 1.00 86.81 110 MET A N 1
ATOM 851 C CA . MET A 1 110 ? -2.845 -2.519 6.196 1.00 86.81 110 MET A CA 1
ATOM 852 C C . MET A 1 110 ? -2.258 -1.158 6.586 1.00 86.81 110 MET A C 1
ATOM 854 O O . MET A 1 110 ? -1.138 -0.847 6.199 1.00 86.81 110 MET A O 1
ATOM 858 N N . VAL A 1 111 ? -2.966 -0.346 7.376 1.00 82.81 111 VAL A N 1
ATOM 859 C CA . VAL A 1 111 ? -2.431 0.935 7.871 1.00 82.81 111 VAL A CA 1
ATOM 860 C C . VAL A 1 111 ? -1.250 0.715 8.815 1.00 82.81 111 VAL A C 1
ATOM 862 O O . VAL A 1 111 ? -0.246 1.412 8.700 1.00 82.81 111 VAL A O 1
ATOM 865 N N . ILE A 1 112 ? -1.340 -0.256 9.726 1.00 75.06 112 ILE A N 1
ATOM 866 C CA . ILE A 1 112 ? -0.266 -0.552 10.682 1.00 75.06 112 ILE A CA 1
ATOM 867 C C . ILE A 1 112 ? 0.979 -1.046 9.945 1.00 75.06 112 ILE A C 1
ATOM 869 O O . ILE A 1 112 ? 2.066 -0.512 10.169 1.00 75.06 112 ILE A O 1
ATOM 873 N N . ASP A 1 113 ? 0.821 -2.006 9.041 1.00 67.06 113 ASP A N 1
ATOM 874 C CA . ASP A 1 113 ? 1.947 -2.609 8.329 1.00 67.06 113 ASP A CA 1
ATOM 875 C C . ASP A 1 113 ? 2.589 -1.644 7.326 1.00 67.06 113 ASP A C 1
ATOM 877 O O . ASP A 1 113 ? 3.810 -1.621 7.193 1.00 67.06 113 ASP A O 1
ATOM 881 N N . LEU A 1 114 ? 1.805 -0.764 6.692 1.00 63.25 114 LEU A N 1
ATOM 882 C CA . LEU A 1 114 ? 2.346 0.295 5.832 1.00 63.25 114 LEU A CA 1
ATOM 883 C C . LEU A 1 114 ? 2.967 1.461 6.621 1.00 63.25 114 LEU A C 1
ATOM 885 O O . LEU A 1 114 ? 3.713 2.241 6.038 1.00 63.25 114 LEU A O 1
ATOM 889 N N . SER A 1 115 ? 2.667 1.600 7.919 1.00 55.22 115 SER A N 1
ATOM 890 C CA . SER A 1 115 ? 3.216 2.663 8.783 1.00 55.22 115 SER A CA 1
ATOM 891 C C . SER A 1 115 ? 4.505 2.279 9.516 1.00 55.22 115 SER A C 1
ATOM 893 O O . SER A 1 115 ? 5.225 3.155 9.990 1.00 55.22 115 SER A O 1
ATOM 895 N N . LYS A 1 116 ? 4.777 0.976 9.647 1.00 53.28 116 LYS A N 1
ATOM 896 C CA . LYS A 1 116 ? 5.954 0.428 10.344 1.00 53.28 116 LYS A CA 1
ATOM 897 C C . LYS A 1 116 ? 7.081 0.006 9.402 1.00 53.28 116 LYS A C 1
ATOM 899 O O . LYS A 1 116 ? 8.169 -0.328 9.882 1.00 53.28 116 LYS A O 1
ATOM 904 N N . GLY A 1 117 ? 6.772 -0.058 8.111 1.00 50.00 117 GLY A N 1
ATOM 905 C CA . GLY A 1 117 ? 7.669 -0.485 7.052 1.00 50.00 117 GLY A CA 1
ATOM 906 C C . GLY A 1 117 ? 8.486 0.631 6.464 1.00 50.00 117 GLY A C 1
ATOM 907 O O . GLY A 1 117 ? 8.145 1.821 6.659 1.00 50.00 117 GLY A O 1
#

Radius of gyration: 36.36 Å; chains: 1; bounding box: 46×105×56 Å

Sequence (117 aa):
MEASYIENLSSDDDNQGTEKRKAQPVKSPIRNGTSALNRHITSCEKHPEKLKGQTNIFLKKNDDVGAGPSGEVKSWKFCAKTSRKAIAEMVILDELPFTSVEKEGFKKLMVIDLSKG

Foldseek 3Di:
DDDDDDDDDDDDDDDDDDDPPPPPPPPDPPVPDCVVVVVCLVVPCPNPVNDPDAFDWDWAADPDPPDPRPTDIDGHHDDPVVVVVVVVCVCVVVVHDPCVCVDPVNVVVVVVVVVND

Secondary structure (DSSP, 8-state):
--------------------------------STHHHHHHHHH-TT-GGGSTT--EEEEEEP--TTS-S-EEEEEE---HHHHHHHHHHHHHHTT--GGGGGSHHHHHHHHHHHHH-

pLDDT: mean 70.38, std 19.81, range [30.69, 97.81]